Protein AF-A0A565C7L4-F1 (afdb_monomer_lite)

Structure (mmCIF, N/CA/C/O backbone):
data_AF-A0A565C7L4-F1
#
_entry.id   AF-A0A565C7L4-F1
#
loop_
_atom_site.group_PDB
_atom_site.id
_atom_site.type_symbol
_atom_site.label_atom_id
_atom_site.label_alt_id
_atom_site.label_comp_id
_atom_site.label_asym_id
_atom_site.label_entity_id
_atom_site.label_seq_id
_atom_site.pdbx_PDB_ins_code
_atom_site.Cartn_x
_atom_site.Cartn_y
_atom_site.Cartn_z
_atom_site.occupancy
_atom_site.B_iso_or_equiv
_atom_site.auth_seq_id
_atom_site.auth_comp_id
_atom_site.auth_asym_id
_atom_site.auth_atom_id
_atom_site.pdbx_PDB_model_num
ATOM 1 N N . MET A 1 1 ? -1.197 -18.868 8.263 1.00 51.47 1 MET A N 1
ATOM 2 C CA . MET A 1 1 ? -2.019 -18.203 9.296 1.00 51.47 1 MET A CA 1
ATOM 3 C C . MET A 1 1 ? -2.100 -16.727 8.939 1.00 51.47 1 MET A C 1
ATOM 5 O O . MET A 1 1 ? -1.066 -16.162 8.607 1.00 51.47 1 MET A O 1
ATOM 9 N N . ALA A 1 2 ? -3.301 -16.146 8.883 1.00 60.41 2 ALA A N 1
ATOM 10 C CA . ALA A 1 2 ? -3.482 -14.719 8.600 1.00 60.41 2 ALA A CA 1
ATOM 11 C C . ALA A 1 2 ? -3.186 -13.898 9.864 1.00 60.41 2 ALA A C 1
ATOM 13 O O . ALA A 1 2 ? -3.447 -14.366 10.971 1.00 60.41 2 ALA A O 1
ATOM 14 N N . MET A 1 3 ? -2.615 -12.707 9.704 1.00 69.94 3 MET A N 1
ATOM 15 C CA . MET A 1 3 ? -2.266 -11.839 10.826 1.00 69.94 3 MET A CA 1
ATOM 16 C C . MET A 1 3 ? -3.530 -11.154 11.368 1.00 69.94 3 MET A C 1
ATOM 18 O O . MET A 1 3 ? -4.407 -10.757 10.594 1.00 69.94 3 MET A O 1
ATOM 22 N N . GLU A 1 4 ? -3.623 -10.966 12.686 1.00 77.06 4 GLU A N 1
ATOM 23 C CA . GLU A 1 4 ? -4.669 -10.139 13.299 1.00 77.06 4 GLU A CA 1
ATOM 24 C C . GLU A 1 4 ? -4.379 -8.652 13.040 1.00 77.06 4 GLU A C 1
ATOM 26 O O . GLU A 1 4 ? -3.743 -7.952 13.822 1.00 77.06 4 GLU A O 1
ATOM 31 N N . ILE A 1 5 ? -4.825 -8.158 11.883 1.00 87.31 5 ILE A N 1
ATOM 32 C CA . ILE A 1 5 ? -4.647 -6.752 11.499 1.00 87.31 5 ILE A CA 1
ATOM 33 C C . ILE A 1 5 ? -5.762 -5.845 12.043 1.00 87.31 5 ILE A C 1
ATOM 35 O O . ILE A 1 5 ? -5.612 -4.628 12.109 1.00 87.31 5 ILE A O 1
ATOM 39 N N . THR A 1 6 ? -6.882 -6.435 12.468 1.00 86.81 6 THR A N 1
ATOM 40 C CA . THR A 1 6 ? -8.102 -5.723 12.869 1.00 86.81 6 THR A CA 1
ATOM 41 C C . THR A 1 6 ? -7.866 -4.763 14.034 1.00 86.81 6 THR A C 1
ATOM 43 O O . THR A 1 6 ? -8.350 -3.635 13.964 1.00 86.81 6 THR A O 1
ATOM 46 N N . GLN A 1 7 ? -7.048 -5.127 15.030 1.00 89.00 7 GLN A N 1
ATOM 47 C CA . GLN A 1 7 ? -6.699 -4.217 16.130 1.00 89.00 7 GLN A CA 1
ATOM 48 C C . GLN A 1 7 ? -6.007 -2.936 15.639 1.00 89.00 7 GLN A C 1
ATOM 50 O O . GLN A 1 7 ? -6.307 -1.847 16.118 1.00 89.00 7 GLN A O 1
ATOM 55 N N . PHE A 1 8 ? -5.117 -3.049 14.648 1.00 90.44 8 PHE A N 1
ATOM 56 C CA . PHE A 1 8 ? -4.380 -1.911 14.105 1.00 90.44 8 PHE A CA 1
ATOM 57 C C . PHE A 1 8 ? -5.287 -1.050 13.232 1.00 90.44 8 PHE A C 1
ATOM 59 O O . PHE A 1 8 ? -5.198 0.170 13.278 1.00 90.44 8 PHE A O 1
ATOM 66 N N . LEU A 1 9 ? -6.204 -1.670 12.486 1.00 90.00 9 LEU A N 1
ATOM 67 C CA . LEU A 1 9 ? -7.200 -0.949 11.693 1.00 90.00 9 LEU A CA 1
ATOM 68 C C . LEU A 1 9 ? -8.181 -0.165 12.573 1.00 90.00 9 LEU A C 1
ATOM 70 O O . LEU A 1 9 ? -8.590 0.925 12.189 1.00 90.00 9 LEU A O 1
ATOM 74 N N . VAL A 1 10 ? -8.570 -0.705 13.732 1.00 90.56 10 VAL A N 1
ATOM 75 C CA . VAL A 1 10 ? -9.424 0.003 14.701 1.00 90.56 10 VAL A CA 1
ATOM 76 C C . VAL A 1 10 ? -8.630 1.109 15.399 1.00 90.56 10 VAL A C 1
ATOM 78 O O . VAL A 1 10 ? -9.090 2.243 15.467 1.00 90.56 10 VAL A O 1
ATOM 81 N N . ALA A 1 11 ? -7.404 0.826 15.845 1.00 90.25 11 ALA A N 1
ATOM 82 C CA . ALA A 1 11 ? -6.543 1.820 16.488 1.00 90.25 11 ALA A CA 1
ATOM 83 C C . ALA A 1 11 ? -6.159 2.980 15.549 1.00 90.25 11 ALA A C 1
ATOM 85 O O . ALA A 1 11 ? -6.067 4.123 15.992 1.00 90.25 11 ALA A O 1
ATOM 86 N N . ALA A 1 12 ? -6.008 2.723 14.246 1.00 91.75 12 ALA A N 1
ATOM 87 C CA . ALA A 1 12 ? -5.793 3.758 13.232 1.00 91.75 12 ALA A CA 1
ATOM 88 C C . ALA A 1 12 ? -6.994 4.712 13.071 1.00 91.75 12 ALA A C 1
ATOM 90 O O . ALA A 1 12 ? -6.860 5.779 12.482 1.00 91.75 12 ALA A O 1
ATOM 91 N N . GLN A 1 13 ? -8.163 4.353 13.603 1.00 90.56 13 GLN A N 1
ATOM 92 C CA . GLN A 1 13 ? -9.378 5.174 13.567 1.00 90.56 13 GLN A CA 1
ATOM 93 C C . GLN A 1 13 ? -9.656 5.870 14.901 1.00 90.56 13 GLN A C 1
ATOM 95 O O . GLN A 1 13 ? -10.670 6.542 15.044 1.00 90.56 13 GLN A O 1
ATOM 100 N N . SER A 1 14 ? -8.755 5.724 15.872 1.00 90.12 14 SER A N 1
ATOM 101 C CA . SER A 1 14 ? -8.842 6.406 17.157 1.00 90.12 14 SER A CA 1
ATOM 102 C C . SER A 1 14 ? -8.755 7.928 16.993 1.00 90.12 14 SER A C 1
ATOM 104 O O . SER A 1 14 ? -7.928 8.441 16.231 1.00 90.12 14 SER A O 1
ATOM 106 N N . ASP A 1 15 ? -9.549 8.650 17.784 1.00 91.25 15 ASP A N 1
ATOM 107 C CA . ASP A 1 15 ? -9.470 10.111 17.896 1.00 91.25 15 ASP A CA 1
ATOM 108 C C . ASP A 1 15 ? -8.142 10.565 18.526 1.00 91.25 15 ASP A C 1
ATOM 110 O O . ASP A 1 15 ? -7.621 11.638 18.207 1.00 91.25 15 ASP A O 1
ATOM 114 N N . ASP A 1 16 ? -7.548 9.727 19.386 1.00 95.06 16 ASP A N 1
ATOM 115 C CA . ASP A 1 16 ? -6.215 9.967 19.940 1.00 95.06 16 ASP A CA 1
ATOM 116 C C . ASP A 1 16 ? -5.136 9.816 18.857 1.00 95.06 16 ASP A C 1
ATOM 118 O O . ASP A 1 16 ? -4.832 8.716 18.380 1.00 95.06 16 ASP A O 1
ATOM 122 N N . ALA A 1 17 ? -4.499 10.941 18.524 1.00 93.31 17 ALA A N 1
ATOM 123 C CA . ALA A 1 17 ? -3.428 11.019 17.541 1.00 93.31 17 ALA A CA 1
ATOM 124 C C . ALA A 1 17 ? -2.218 10.130 17.875 1.00 93.31 17 ALA A C 1
ATOM 126 O O . ALA A 1 17 ? -1.551 9.656 16.955 1.00 93.31 17 ALA A O 1
ATOM 127 N N . ARG A 1 18 ? -1.907 9.876 19.154 1.00 94.50 18 ARG A N 1
ATOM 128 C CA . ARG A 1 18 ? -0.771 9.012 19.533 1.00 94.50 18 ARG A CA 1
ATOM 129 C C . ARG A 1 18 ? -1.061 7.556 19.181 1.00 94.50 18 ARG A C 1
ATOM 131 O O . ARG A 1 18 ? -0.203 6.888 18.605 1.00 94.50 18 ARG A O 1
ATOM 138 N N . VAL A 1 19 ? -2.275 7.098 19.489 1.00 93.25 19 VAL A N 1
ATOM 139 C CA . VAL A 1 19 ? -2.749 5.743 19.174 1.00 93.25 19 VAL A CA 1
ATOM 140 C C . VAL A 1 19 ? -2.851 5.558 17.662 1.00 93.25 19 VAL A C 1
ATOM 142 O O . VAL A 1 19 ? -2.309 4.587 17.131 1.00 93.25 19 VAL A O 1
ATOM 145 N N . ARG A 1 20 ? -3.444 6.533 16.961 1.00 95.12 20 ARG A N 1
ATOM 146 C CA . ARG A 1 20 ? -3.550 6.517 15.500 1.00 95.12 20 ARG A CA 1
ATOM 147 C C . ARG A 1 20 ? -2.184 6.431 14.825 1.00 95.12 20 ARG A C 1
ATOM 149 O O . ARG A 1 20 ? -1.951 5.511 14.048 1.00 95.12 20 ARG A O 1
ATOM 156 N N . ASN A 1 21 ? -1.255 7.326 15.163 1.00 94.12 21 ASN A N 1
ATOM 157 C CA . ASN A 1 21 ? 0.066 7.365 14.528 1.00 94.12 21 ASN A CA 1
ATOM 158 C C . ASN A 1 21 ? 0.876 6.083 14.792 1.00 94.12 21 ASN A C 1
ATOM 160 O O . ASN A 1 21 ? 1.588 5.608 13.907 1.00 94.12 21 ASN A O 1
ATOM 164 N N . GLY A 1 22 ? 0.772 5.506 15.996 1.00 94.00 22 GLY A N 1
ATOM 165 C CA . GLY A 1 22 ? 1.429 4.235 16.317 1.00 94.00 22 GLY A CA 1
ATOM 166 C C . GLY A 1 22 ? 0.874 3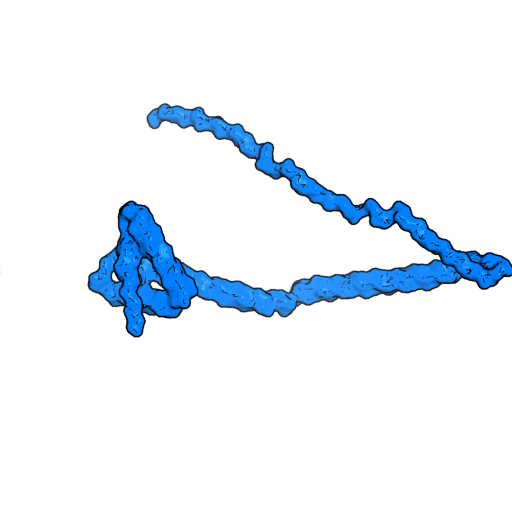.065 15.499 1.00 94.00 22 GLY A C 1
ATOM 167 O O . GLY A 1 22 ? 1.635 2.235 14.988 1.00 94.00 22 GLY A O 1
ATOM 168 N N . ALA A 1 23 ? -0.448 3.024 15.325 1.00 92.56 23 ALA A N 1
ATOM 169 C CA . ALA A 1 23 ? -1.117 2.013 14.517 1.00 92.56 23 ALA A CA 1
ATOM 170 C C . ALA A 1 23 ? -0.797 2.166 13.023 1.00 92.56 23 ALA A C 1
ATOM 172 O O . ALA A 1 23 ? -0.415 1.189 12.379 1.00 92.56 23 ALA A O 1
ATOM 173 N N . GLU A 1 24 ? -0.870 3.384 12.485 1.00 92.38 24 GLU A N 1
ATOM 174 C CA . GLU A 1 24 ? -0.500 3.690 11.098 1.00 92.38 24 GLU A CA 1
ATOM 175 C C . GLU A 1 24 ? 0.959 3.326 10.806 1.00 92.38 24 GLU A C 1
ATOM 177 O O . GLU A 1 24 ? 1.242 2.662 9.809 1.00 92.38 24 GLU A O 1
ATOM 182 N N . GLY A 1 25 ? 1.884 3.680 11.704 1.00 92.12 25 GLY A N 1
ATOM 183 C CA . GLY A 1 25 ? 3.294 3.313 11.569 1.00 92.12 25 GLY A CA 1
ATOM 184 C C . GLY A 1 25 ? 3.503 1.798 11.515 1.00 92.12 25 GLY A C 1
ATOM 185 O O . GLY A 1 25 ? 4.284 1.312 10.697 1.00 92.12 25 GLY A O 1
ATOM 186 N N . SER A 1 26 ? 2.761 1.045 12.329 1.00 91.06 26 SER A N 1
ATOM 187 C CA . SER A 1 26 ? 2.804 -0.423 12.320 1.00 91.06 26 SER A CA 1
ATOM 188 C C . SER A 1 26 ? 2.251 -0.993 11.009 1.00 91.06 26 SER A C 1
ATOM 190 O O . SER A 1 26 ? 2.876 -1.862 10.403 1.00 91.06 26 SER A O 1
ATOM 192 N N . LEU A 1 27 ? 1.119 -0.471 10.521 1.00 91.75 27 LEU A N 1
ATOM 193 C CA . LEU A 1 27 ? 0.519 -0.884 9.246 1.00 91.75 27 LEU A CA 1
ATOM 194 C C . LEU A 1 27 ? 1.468 -0.653 8.062 1.00 91.75 27 LEU A C 1
ATOM 196 O O . LEU A 1 27 ? 1.587 -1.528 7.204 1.00 91.75 27 LEU A O 1
ATOM 200 N N . ILE A 1 28 ? 2.173 0.481 8.042 1.00 91.75 28 ILE A N 1
ATOM 201 C CA . ILE A 1 28 ? 3.170 0.796 7.009 1.00 91.75 28 ILE A CA 1
ATOM 202 C C . ILE A 1 28 ? 4.335 -0.198 7.064 1.00 91.75 28 ILE A C 1
ATOM 204 O O . ILE 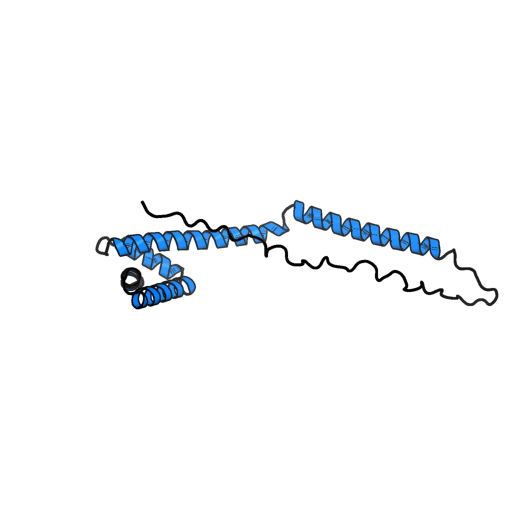A 1 28 ? 4.699 -0.771 6.038 1.00 91.75 28 ILE A O 1
ATOM 208 N N . GLN A 1 29 ? 4.879 -0.470 8.254 1.00 90.25 29 GLN A N 1
ATOM 209 C CA . GLN A 1 29 ? 5.962 -1.448 8.409 1.00 90.25 29 GLN A CA 1
ATOM 210 C C . GLN A 1 29 ? 5.542 -2.842 7.924 1.00 90.25 29 GLN A C 1
ATOM 212 O O . GLN A 1 29 ? 6.289 -3.499 7.197 1.00 90.25 29 GLN A O 1
ATOM 217 N N . PHE A 1 30 ? 4.330 -3.291 8.263 1.00 87.62 30 PHE A N 1
ATOM 218 C CA . PHE A 1 30 ? 3.822 -4.582 7.795 1.00 87.62 30 PHE A CA 1
ATOM 219 C C . PHE A 1 30 ? 3.643 -4.632 6.279 1.00 87.62 30 PHE A C 1
ATOM 221 O O . PHE A 1 30 ? 3.963 -5.650 5.657 1.00 87.62 30 PHE A O 1
ATOM 228 N N . GLN A 1 31 ? 3.163 -3.540 5.686 1.00 89.19 31 GLN A N 1
ATOM 229 C CA . GLN A 1 31 ? 3.031 -3.423 4.242 1.00 89.19 31 GLN A CA 1
ATOM 230 C C . GLN A 1 31 ? 4.394 -3.520 3.541 1.00 89.19 31 GLN A C 1
ATOM 232 O O . GLN A 1 31 ? 4.506 -4.231 2.542 1.00 89.19 31 GLN A O 1
ATOM 237 N N . ASP A 1 32 ? 5.419 -2.843 4.061 1.00 86.94 32 ASP A N 1
ATOM 238 C CA . ASP A 1 32 ? 6.739 -2.774 3.426 1.00 86.94 32 ASP A CA 1
ATOM 239 C C . ASP A 1 32 ? 7.550 -4.071 3.589 1.00 86.94 32 ASP A C 1
ATOM 241 O O . ASP A 1 32 ? 8.215 -4.505 2.647 1.00 86.94 32 ASP A O 1
ATOM 245 N N . HIS A 1 33 ? 7.474 -4.730 4.749 1.00 86.12 33 HIS A N 1
ATOM 246 C CA . HIS A 1 33 ? 8.233 -5.961 5.003 1.00 86.12 33 HIS A CA 1
ATOM 247 C C . HIS A 1 33 ? 7.542 -7.226 4.480 1.00 86.12 33 HIS A C 1
ATOM 249 O O . HIS A 1 33 ? 8.209 -8.149 4.004 1.00 86.12 33 HIS A O 1
ATOM 255 N N . HIS A 1 34 ? 6.209 -7.294 4.559 1.00 86.81 34 HIS A N 1
ATOM 256 C CA . HIS A 1 34 ? 5.456 -8.530 4.328 1.00 86.81 34 HIS A CA 1
ATOM 257 C C . HIS A 1 34 ? 4.184 -8.310 3.498 1.00 86.81 34 HIS A C 1
ATOM 259 O O . HIS A 1 34 ? 3.117 -8.842 3.822 1.00 86.81 34 HIS A O 1
ATOM 265 N N . LEU A 1 35 ? 4.310 -7.596 2.373 1.00 86.94 35 LEU A N 1
ATOM 266 C CA . LEU A 1 35 ? 3.192 -7.238 1.490 1.00 86.94 35 LEU A CA 1
ATOM 267 C C . LEU A 1 35 ? 2.225 -8.401 1.163 1.00 86.94 35 LEU A C 1
ATOM 269 O O . LEU A 1 35 ? 1.021 -8.204 1.309 1.00 86.94 35 LEU A O 1
ATOM 273 N N . PRO A 1 36 ? 2.667 -9.620 0.779 1.00 87.88 36 PRO A N 1
ATOM 274 C CA . PRO A 1 36 ? 1.730 -10.694 0.430 1.00 87.88 36 PRO A CA 1
ATOM 275 C C . PRO A 1 36 ? 0.853 -11.141 1.609 1.00 87.88 36 PRO A C 1
ATOM 277 O O . PRO A 1 36 ? -0.348 -11.356 1.454 1.00 87.88 36 PRO A O 1
ATOM 280 N N . HIS A 1 37 ? 1.441 -11.238 2.805 1.00 88.38 37 HIS A N 1
ATOM 281 C CA . HIS A 1 37 ? 0.720 -11.611 4.025 1.00 88.38 37 HIS A CA 1
ATOM 282 C C . HIS A 1 37 ? -0.186 -10.477 4.512 1.00 88.38 37 HIS A C 1
ATOM 284 O O . HIS A 1 37 ? -1.282 -10.736 5.012 1.00 88.38 37 HIS A O 1
ATOM 290 N N . PHE A 1 38 ? 0.241 -9.228 4.326 1.00 89.62 38 PHE A N 1
ATOM 291 C CA . PHE A 1 38 ? -0.565 -8.043 4.598 1.00 89.62 38 PHE A CA 1
ATOM 292 C C . PHE A 1 38 ? -1.835 -8.018 3.733 1.00 89.62 38 PHE A C 1
ATOM 294 O O . PHE A 1 38 ? -2.935 -7.911 4.270 1.00 89.62 38 PHE A O 1
ATOM 301 N N . LEU A 1 39 ? -1.714 -8.231 2.417 1.00 90.50 39 LEU A N 1
ATOM 302 C CA . LEU A 1 39 ? -2.860 -8.285 1.496 1.00 90.50 39 LEU A CA 1
ATOM 303 C C . LEU A 1 39 ? -3.840 -9.417 1.850 1.00 90.50 39 LEU A C 1
ATOM 305 O O . LEU A 1 39 ? -5.051 -9.202 1.827 1.00 90.50 39 LEU A O 1
ATOM 309 N N . LEU A 1 40 ? -3.328 -10.595 2.227 1.00 90.00 40 LEU A N 1
ATOM 310 C CA . LEU A 1 40 ? -4.155 -11.720 2.681 1.00 90.00 40 LEU A CA 1
ATOM 311 C C . LEU A 1 40 ? -4.878 -11.417 4.005 1.00 90.00 40 LEU A C 1
ATOM 313 O O . LEU A 1 40 ? -6.022 -11.812 4.209 1.00 90.00 40 LEU A O 1
ATOM 317 N N . SER A 1 41 ? -4.219 -10.703 4.915 1.00 89.94 41 SER A N 1
ATOM 318 C CA . SER A 1 41 ? -4.822 -10.320 6.197 1.00 89.94 41 SER A CA 1
ATOM 319 C C . SER A 1 41 ? -5.915 -9.263 6.001 1.00 89.94 41 SER A C 1
ATOM 321 O O . SER A 1 41 ? -6.958 -9.334 6.652 1.00 89.94 41 SER A O 1
ATOM 323 N N . LEU A 1 42 ? -5.727 -8.332 5.057 1.00 90.81 42 LEU A N 1
ATOM 324 C CA . LEU A 1 42 ? -6.751 -7.359 4.661 1.00 90.81 42 LEU A CA 1
ATOM 325 C C . LEU A 1 42 ? -7.957 -8.022 3.985 1.00 90.81 42 LEU A C 1
ATOM 327 O O . LEU A 1 42 ? -9.093 -7.671 4.300 1.00 90.81 42 LEU A O 1
ATOM 331 N N . SER A 1 43 ? -7.743 -8.999 3.098 1.00 88.69 43 SER A N 1
ATOM 332 C CA . SER A 1 43 ? -8.853 -9.726 2.467 1.00 88.69 43 SER A CA 1
ATOM 333 C C . SER A 1 43 ? -9.640 -10.556 3.481 1.00 88.69 43 SER A C 1
ATOM 335 O O . SER A 1 43 ? -10.869 -10.554 3.448 1.00 88.69 43 SER A O 1
ATOM 337 N N . PHE A 1 44 ? -8.960 -11.183 4.446 1.00 88.12 44 PHE A N 1
ATOM 338 C CA . PHE A 1 44 ? -9.626 -11.878 5.546 1.00 88.12 44 PHE A CA 1
ATOM 339 C C . PHE A 1 44 ? -10.383 -10.907 6.464 1.00 88.12 44 PHE A C 1
ATOM 341 O O . PHE A 1 44 ? -11.462 -11.227 6.952 1.00 88.12 44 PHE A O 1
ATOM 348 N N . ALA A 1 45 ? -9.858 -9.702 6.705 1.00 86.31 45 ALA A N 1
ATOM 349 C CA . ALA A 1 45 ? -10.582 -8.677 7.453 1.00 86.31 45 ALA A CA 1
ATOM 350 C C . ALA A 1 45 ? -11.860 -8.212 6.734 1.00 86.31 45 ALA A C 1
ATOM 352 O O . ALA A 1 45 ? -12.859 -7.979 7.402 1.00 86.31 45 ALA A O 1
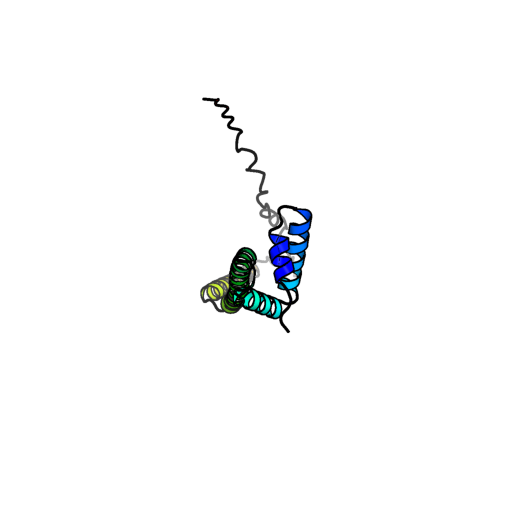ATOM 353 N N . LEU A 1 46 ? -11.848 -8.135 5.402 1.00 86.69 46 LEU A N 1
ATOM 354 C CA . LEU A 1 46 ? -13.011 -7.767 4.586 1.00 86.69 46 LEU A CA 1
ATOM 355 C C . LEU A 1 46 ? -14.076 -8.862 4.496 1.00 86.69 46 LEU A C 1
ATOM 357 O O . LEU A 1 46 ? -15.260 -8.546 4.506 1.00 86.69 46 LEU A O 1
ATOM 361 N N . ALA A 1 47 ? -13.657 -10.122 4.381 1.00 86.12 47 ALA A N 1
ATOM 362 C CA . ALA A 1 47 ? -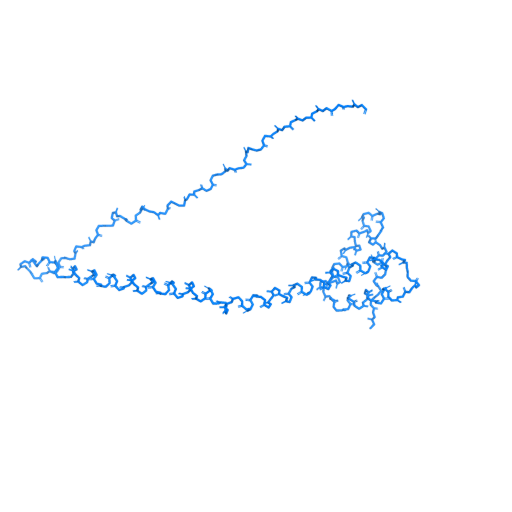14.560 -11.254 4.183 1.00 86.12 47 ALA A CA 1
ATOM 363 C C . ALA A 1 47 ? -15.324 -11.669 5.453 1.00 86.12 47 ALA A C 1
ATOM 365 O O . ALA A 1 47 ? -16.295 -12.410 5.357 1.00 86.12 47 ALA A O 1
ATOM 366 N N . ASN A 1 48 ? -14.880 -11.223 6.632 1.00 85.31 48 ASN A N 1
ATOM 367 C CA . ASN A 1 48 ? -15.535 -11.537 7.900 1.00 85.31 48 ASN A CA 1
ATOM 368 C C . ASN A 1 48 ? -16.524 -10.435 8.286 1.00 85.31 48 ASN A C 1
ATOM 370 O O . ASN A 1 48 ? -16.113 -9.354 8.714 1.00 85.31 48 ASN A O 1
ATOM 374 N N . ASP A 1 49 ? -17.817 -10.734 8.189 1.00 79.88 49 ASP A N 1
ATOM 375 C CA . ASP A 1 49 ? -18.890 -9.792 8.524 1.00 79.88 49 ASP A CA 1
ATOM 376 C C . ASP A 1 49 ? -18.998 -9.476 10.022 1.00 79.88 49 ASP A C 1
ATOM 378 O O . ASP A 1 49 ? -19.477 -8.400 10.376 1.00 79.88 49 ASP A O 1
ATOM 382 N N . ASP A 1 50 ? -18.461 -10.346 10.883 1.00 83.44 50 ASP A N 1
ATOM 383 C CA . ASP A 1 50 ? -18.414 -10.156 12.341 1.00 83.44 50 ASP A CA 1
ATOM 384 C C . ASP A 1 50 ? -17.473 -9.018 12.778 1.00 83.44 50 ASP A C 1
ATOM 386 O O . ASP A 1 50 ? -17.444 -8.627 13.946 1.00 83.44 50 ASP A O 1
ATOM 390 N N . LYS A 1 51 ? -16.666 -8.479 11.854 1.00 83.12 51 LYS A N 1
ATOM 391 C CA . LYS A 1 51 ? -15.726 -7.390 12.137 1.00 83.12 51 LYS A CA 1
ATOM 392 C C . LYS A 1 51 ? -16.389 -6.013 12.001 1.00 83.12 51 LYS A C 1
ATOM 394 O O . LYS A 1 51 ? -17.254 -5.835 11.133 1.00 83.12 51 LYS A O 1
ATOM 399 N N . PRO A 1 52 ? -15.923 -5.007 12.774 1.00 85.69 52 PRO A N 1
ATOM 400 C CA . PRO A 1 52 ? -16.444 -3.643 12.706 1.00 85.69 52 PRO A CA 1
ATOM 401 C C . PRO A 1 52 ? -16.471 -3.113 11.272 1.00 85.69 52 PRO A C 1
ATOM 403 O O . PRO A 1 52 ? -15.515 -3.307 10.509 1.00 85.69 52 PRO A O 1
ATOM 406 N N . VAL A 1 53 ? -17.563 -2.444 10.903 1.00 86.69 53 VAL A N 1
ATOM 407 C CA . VAL A 1 53 ? -17.791 -1.938 9.539 1.00 86.69 53 VAL A CA 1
ATOM 408 C C . VAL A 1 53 ? -16.685 -0.965 9.135 1.00 86.69 53 VAL A C 1
ATOM 410 O O . VAL A 1 53 ? -16.174 -1.014 8.018 1.00 86.69 53 VAL A O 1
ATOM 413 N N . GLU A 1 54 ? -16.253 -0.137 10.072 1.00 85.69 54 GLU A N 1
ATOM 414 C CA . GLU A 1 54 ? -15.236 0.892 9.906 1.00 85.69 54 GLU A CA 1
ATOM 415 C C . GLU A 1 54 ? -13.859 0.255 9.648 1.00 85.69 54 GLU A C 1
ATOM 417 O O . GLU A 1 54 ? -13.099 0.676 8.774 1.00 85.69 54 GLU A O 1
ATOM 422 N N . SER A 1 55 ? -13.551 -0.849 10.339 1.00 87.12 55 SER A N 1
ATOM 423 C CA . SER A 1 55 ? -12.342 -1.647 10.089 1.00 87.12 55 SER A CA 1
ATOM 424 C C . SER A 1 55 ? -12.356 -2.273 8.692 1.00 87.12 55 SER A C 1
ATOM 426 O O . SER A 1 55 ? -11.338 -2.252 7.996 1.00 87.12 55 SER A O 1
ATOM 428 N N . ARG A 1 56 ? -13.514 -2.777 8.242 1.00 88.69 56 ARG A N 1
ATOM 429 C CA . ARG A 1 56 ? -13.681 -3.345 6.894 1.00 88.69 56 ARG A CA 1
ATOM 430 C C . ARG A 1 56 ? -13.511 -2.294 5.806 1.00 88.69 56 ARG A C 1
ATOM 432 O O . ARG A 1 56 ? -12.789 -2.529 4.840 1.00 88.69 56 ARG A O 1
ATOM 439 N N . GLN A 1 57 ? -14.113 -1.121 5.970 1.00 89.56 57 GLN A N 1
ATOM 440 C CA . GLN A 1 57 ? -13.963 -0.022 5.016 1.00 89.56 57 GLN A CA 1
ATOM 441 C C . GLN A 1 57 ? -12.498 0.399 4.871 1.00 89.56 57 GLN A C 1
ATOM 443 O O . GLN A 1 57 ? -11.988 0.497 3.749 1.00 89.56 57 GLN A O 1
ATOM 448 N N . LEU A 1 58 ? -11.797 0.571 5.995 1.00 90.31 58 LEU A N 1
ATOM 449 C CA . LEU A 1 58 ? -10.384 0.937 5.990 1.00 90.31 58 LEU A CA 1
ATOM 450 C C . LEU A 1 58 ? -9.516 -0.179 5.387 1.00 90.31 58 LEU A C 1
ATOM 452 O O . LEU A 1 58 ? -8.635 0.105 4.573 1.00 90.31 58 LEU A O 1
ATOM 456 N N . ALA A 1 59 ? -9.813 -1.448 5.686 1.00 90.81 59 ALA A N 1
ATOM 457 C CA . ALA A 1 59 ? -9.141 -2.585 5.061 1.00 90.81 59 ALA A CA 1
ATOM 458 C C . ALA A 1 59 ? -9.319 -2.606 3.535 1.00 90.81 59 ALA A C 1
ATOM 460 O O . ALA A 1 59 ? -8.353 -2.827 2.805 1.00 90.81 59 ALA A O 1
ATOM 461 N N . GLY A 1 60 ? -10.530 -2.327 3.045 1.00 90.94 60 GLY A N 1
ATOM 462 C CA . GLY A 1 60 ? -10.843 -2.231 1.616 1.00 90.94 60 GLY A CA 1
ATOM 463 C C . GLY A 1 60 ? -10.075 -1.117 0.919 1.00 90.94 60 GLY A C 1
ATOM 464 O O . GLY A 1 60 ? -9.489 -1.330 -0.148 1.00 90.94 60 GLY A O 1
ATOM 465 N N . LEU A 1 61 ? -10.020 0.056 1.545 1.00 92.94 61 LEU A N 1
ATOM 466 C CA . LEU A 1 61 ? -9.279 1.202 1.030 1.00 92.94 61 LEU A CA 1
ATOM 467 C C . LEU A 1 61 ? -7.774 0.912 0.964 1.00 92.94 61 LEU A C 1
ATOM 469 O O . LEU A 1 61 ? -7.148 1.135 -0.077 1.00 92.94 61 LEU A O 1
ATOM 473 N N . LEU A 1 62 ? -7.199 0.361 2.037 1.00 91.31 62 LEU A N 1
ATOM 474 C CA . LEU A 1 62 ? -5.785 -0.017 2.073 1.00 91.31 62 LEU A CA 1
ATOM 475 C C . LEU A 1 62 ? -5.457 -1.116 1.060 1.00 91.31 62 LEU A C 1
ATOM 477 O O . LEU A 1 62 ? -4.423 -1.032 0.392 1.00 91.31 62 LEU A O 1
ATOM 481 N N . LEU A 1 63 ? -6.334 -2.110 0.899 1.00 91.75 63 LEU A N 1
ATOM 482 C CA . LEU A 1 63 ? -6.151 -3.196 -0.064 1.00 91.75 63 LEU A CA 1
ATOM 483 C C . LEU A 1 63 ? -6.114 -2.650 -1.493 1.00 91.75 63 LEU A C 1
ATOM 485 O O . LEU A 1 63 ? -5.169 -2.919 -2.237 1.00 91.75 63 LEU A O 1
ATOM 489 N N . LYS A 1 64 ? -7.096 -1.817 -1.856 1.00 93.19 64 LYS A N 1
ATOM 490 C CA . LYS A 1 64 ? -7.160 -1.163 -3.168 1.00 93.19 64 LYS A CA 1
ATOM 491 C C . LYS A 1 64 ? -5.903 -0.337 -3.445 1.00 93.19 64 LYS A C 1
ATOM 493 O O . LYS A 1 64 ? -5.296 -0.484 -4.506 1.00 93.19 64 LYS A O 1
ATOM 498 N N . ASN A 1 65 ? -5.497 0.503 -2.494 1.00 92.12 65 ASN A N 1
ATOM 499 C CA . ASN A 1 65 ? -4.324 1.364 -2.647 1.00 92.12 65 ASN A CA 1
ATOM 500 C C . ASN A 1 65 ? -3.030 0.550 -2.780 1.00 92.12 65 ASN A C 1
ATOM 502 O O . ASN A 1 65 ? -2.169 0.876 -3.600 1.00 92.12 65 ASN A O 1
ATOM 506 N N . SER A 1 66 ? -2.906 -0.535 -2.014 1.00 88.56 66 SER A N 1
ATOM 507 C CA . SER A 1 66 ? -1.736 -1.416 -2.052 1.00 88.56 66 SER A CA 1
ATOM 508 C C . SER A 1 66 ? -1.610 -2.140 -3.391 1.00 88.56 66 SER A C 1
ATOM 510 O O . SER A 1 66 ? -0.520 -2.180 -3.965 1.00 88.56 66 SER A O 1
ATOM 512 N N . LEU A 1 67 ? -2.721 -2.654 -3.928 1.00 90.00 67 LEU A N 1
ATOM 513 C CA . LEU A 1 67 ? -2.748 -3.290 -5.248 1.00 90.00 67 LEU A CA 1
ATOM 514 C C . LEU A 1 67 ? -2.444 -2.290 -6.366 1.00 90.00 67 LEU A C 1
ATOM 516 O O . LEU A 1 67 ? -1.639 -2.592 -7.246 1.00 90.00 67 LEU A O 1
ATOM 520 N N . ALA A 1 68 ? -3.022 -1.086 -6.303 1.00 87.25 68 ALA A N 1
ATOM 521 C CA . ALA A 1 68 ? -2.737 -0.029 -7.268 1.00 87.25 68 ALA A CA 1
ATOM 522 C C . ALA A 1 68 ? -1.238 0.305 -7.299 1.00 87.25 68 ALA A C 1
ATOM 524 O O . ALA A 1 68 ? -0.641 0.293 -8.372 1.00 87.25 68 ALA A O 1
ATOM 525 N N . LYS A 1 69 ? -0.604 0.504 -6.133 1.00 85.88 69 LYS A N 1
ATOM 526 C CA . LYS A 1 69 ? 0.844 0.761 -6.018 1.00 85.88 69 LYS A CA 1
ATOM 527 C C . LYS A 1 69 ? 1.678 -0.381 -6.608 1.00 85.88 69 LYS A C 1
ATOM 529 O O . LYS A 1 69 ? 2.620 -0.114 -7.352 1.00 85.88 69 LYS A O 1
ATOM 534 N N . ALA A 1 70 ? 1.338 -1.634 -6.301 1.00 83.06 70 ALA A N 1
ATOM 535 C CA . ALA A 1 70 ? 2.056 -2.799 -6.817 1.00 83.06 70 ALA A CA 1
ATOM 536 C C . ALA A 1 70 ? 1.982 -2.879 -8.353 1.00 83.06 70 ALA A C 1
ATOM 538 O O . ALA A 1 70 ? 3.014 -2.988 -9.017 1.00 83.06 70 ALA A O 1
ATOM 539 N N . ILE A 1 71 ? 0.787 -2.732 -8.929 1.00 83.81 71 ILE A N 1
ATOM 540 C CA . ILE A 1 71 ? 0.587 -2.729 -10.386 1.00 83.81 71 ILE A CA 1
ATOM 541 C C . ILE A 1 71 ? 1.375 -1.583 -11.035 1.00 83.81 71 ILE A C 1
ATOM 543 O O . ILE A 1 71 ? 2.086 -1.797 -12.017 1.00 83.81 71 ILE A O 1
ATOM 547 N N . ASP A 1 72 ? 1.332 -0.389 -10.443 1.00 86.62 72 ASP A N 1
ATOM 548 C CA . ASP A 1 72 ? 2.075 0.778 -10.918 1.00 86.62 72 ASP A CA 1
ATOM 549 C C . ASP A 1 72 ? 3.586 0.525 -10.986 1.00 86.62 72 ASP A C 1
ATOM 551 O O . ASP A 1 72 ? 4.248 0.941 -11.940 1.00 86.62 72 ASP A O 1
ATOM 555 N N . THR A 1 73 ? 4.150 -0.157 -9.984 1.00 85.88 73 THR A N 1
ATOM 556 C CA . THR A 1 73 ? 5.584 -0.486 -9.976 1.00 85.88 73 THR A CA 1
ATOM 557 C C . THR A 1 73 ? 5.960 -1.440 -11.104 1.00 85.88 73 THR A C 1
ATOM 559 O O . THR A 1 73 ? 6.956 -1.188 -11.783 1.00 85.88 73 THR A O 1
ATOM 562 N N . VAL A 1 74 ? 5.134 -2.459 -11.361 1.00 89.12 74 VAL A N 1
ATOM 563 C CA . VAL A 1 74 ? 5.339 -3.426 -12.451 1.00 89.12 74 VAL A CA 1
ATOM 564 C C . VA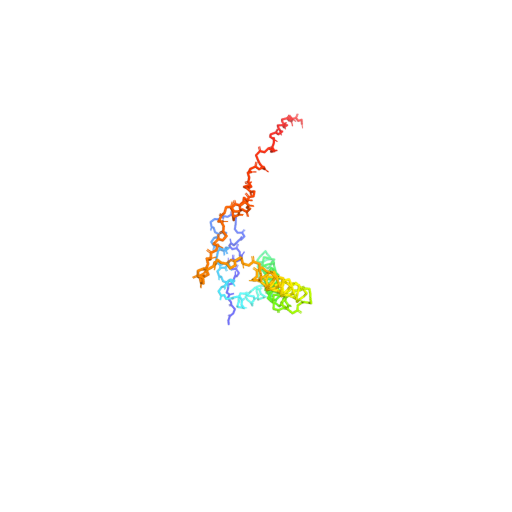L A 1 74 ? 5.246 -2.739 -13.813 1.00 89.12 74 VAL A C 1
ATOM 566 O O . VAL A 1 74 ? 6.103 -2.931 -14.674 1.00 89.12 74 VAL A O 1
ATOM 569 N N . ILE A 1 75 ? 4.246 -1.877 -14.006 1.00 88.31 75 ILE A N 1
ATOM 570 C CA . ILE A 1 75 ? 4.090 -1.126 -15.257 1.00 88.31 75 ILE A CA 1
ATOM 571 C C . ILE A 1 75 ? 5.288 -0.196 -15.468 1.00 88.31 75 ILE A C 1
ATOM 573 O O . ILE A 1 75 ? 5.859 -0.155 -16.559 1.00 88.31 75 ILE A O 1
ATOM 577 N N . LYS A 1 76 ? 5.714 0.534 -14.431 1.00 88.38 76 LYS A N 1
ATOM 578 C CA . LYS A 1 76 ? 6.875 1.433 -14.512 1.00 88.38 76 LYS A CA 1
ATOM 579 C C . LYS A 1 76 ? 8.164 0.681 -14.830 1.00 88.38 76 LYS A C 1
ATOM 581 O O . LYS A 1 76 ? 8.941 1.176 -15.649 1.00 88.38 76 LYS A O 1
ATOM 586 N N . SER A 1 77 ? 8.401 -0.486 -14.227 1.00 89.62 77 SER A N 1
ATOM 587 C CA . SER A 1 77 ? 9.573 -1.305 -14.559 1.00 89.62 77 SER A CA 1
ATOM 588 C C . SER A 1 77 ? 9.505 -1.803 -15.998 1.00 89.62 77 SER A C 1
ATOM 590 O O . SER A 1 77 ? 10.458 -1.615 -16.746 1.00 89.62 77 SER A O 1
ATOM 592 N N . GLN A 1 78 ? 8.350 -2.304 -16.436 1.00 89.81 78 GLN A N 1
ATOM 593 C CA . GLN A 1 78 ? 8.179 -2.785 -17.803 1.00 89.81 78 GLN A CA 1
ATOM 594 C C . GLN A 1 78 ? 8.370 -1.666 -18.839 1.00 89.81 78 GLN A C 1
ATOM 596 O O . GLN A 1 78 ? 9.060 -1.852 -19.839 1.00 89.81 78 GLN A O 1
ATOM 601 N N . ILE A 1 79 ? 7.841 -0.464 -18.586 1.00 88.12 79 ILE A N 1
ATOM 602 C CA . ILE A 1 79 ? 8.082 0.707 -19.442 1.00 88.12 79 ILE A CA 1
ATOM 603 C C . ILE A 1 79 ? 9.569 1.068 -19.465 1.00 88.12 79 ILE A C 1
ATOM 605 O O . ILE A 1 79 ? 10.097 1.403 -20.526 1.00 88.12 79 ILE A O 1
ATOM 609 N N . LYS A 1 80 ? 10.255 1.012 -18.318 1.00 88.25 80 LYS A N 1
ATOM 610 C CA . LYS A 1 80 ? 11.691 1.300 -18.228 1.00 88.25 80 LYS A CA 1
ATOM 611 C C . LYS A 1 80 ? 12.520 0.305 -19.041 1.00 88.25 80 LYS A C 1
ATOM 613 O O . LYS A 1 80 ? 13.470 0.742 -19.687 1.00 88.25 80 LYS A O 1
ATOM 618 N N . ASP A 1 81 ? 12.135 -0.966 -19.059 1.00 89.56 81 ASP A N 1
ATOM 619 C CA . ASP A 1 81 ? 12.806 -2.018 -19.831 1.00 89.56 81 ASP A CA 1
ATOM 620 C C . ASP A 1 81 ? 12.526 -1.903 -21.334 1.00 89.56 81 ASP A C 1
ATOM 622 O O . ASP A 1 81 ? 13.403 -2.156 -22.157 1.00 89.56 81 ASP A O 1
ATOM 626 N N . LEU A 1 82 ? 11.333 -1.440 -21.714 1.00 89.25 82 LEU A N 1
ATOM 627 C CA . LEU A 1 82 ? 10.976 -1.175 -23.111 1.00 89.25 82 LEU A CA 1
ATOM 628 C C . LEU A 1 82 ? 11.571 0.147 -23.631 1.00 89.25 82 LEU A C 1
ATOM 630 O O . LEU A 1 82 ? 11.763 0.317 -24.840 1.00 89.25 82 LEU A O 1
ATOM 634 N N . LEU A 1 83 ? 11.899 1.086 -22.735 1.00 83.38 83 LEU A N 1
ATOM 635 C CA . LEU A 1 83 ? 12.374 2.429 -23.075 1.00 83.38 83 LEU A CA 1
ATOM 636 C C . LEU A 1 83 ? 13.599 2.455 -24.017 1.00 83.38 83 LEU A C 1
ATOM 638 O O . LEU A 1 83 ? 13.616 3.282 -24.932 1.00 83.38 83 LEU A O 1
ATOM 642 N N . PRO A 1 84 ? 14.635 1.611 -23.837 1.00 83.25 84 PRO A N 1
ATOM 643 C CA . PRO A 1 84 ? 15.811 1.561 -24.707 1.00 83.25 84 PRO A CA 1
ATOM 644 C C . PRO A 1 84 ? 15.507 1.074 -26.126 1.00 83.25 84 PRO A C 1
ATOM 646 O O . PRO A 1 84 ? 16.200 1.467 -27.066 1.00 83.25 84 PRO A O 1
ATOM 649 N N . HIS A 1 85 ? 14.468 0.254 -26.296 1.00 81.81 85 HIS A N 1
ATOM 650 C CA . HIS A 1 85 ? 14.109 -0.342 -27.583 1.00 81.81 85 HIS A CA 1
ATOM 651 C C . HIS A 1 85 ? 13.264 0.592 -28.461 1.00 81.81 85 HIS A C 1
ATOM 653 O O . HIS A 1 85 ? 13.101 0.332 -29.654 1.00 81.81 85 HIS A O 1
ATOM 659 N N . LEU A 1 86 ? 12.790 1.718 -27.915 1.00 81.94 86 LEU A N 1
ATOM 660 C CA . LEU A 1 86 ? 11.977 2.684 -28.647 1.00 81.94 86 LEU A CA 1
ATOM 661 C C . LEU A 1 86 ? 12.737 3.299 -29.845 1.00 81.94 86 LEU A C 1
ATOM 663 O O . LEU A 1 86 ? 13.859 3.802 -29.693 1.00 81.94 86 LEU A O 1
ATOM 667 N N . PRO A 1 87 ? 12.110 3.371 -31.035 1.00 80.88 87 PRO A N 1
ATOM 668 C CA . PRO A 1 87 ? 12.769 3.796 -32.273 1.00 80.88 87 PRO A CA 1
ATOM 669 C C . PRO A 1 87 ? 13.293 5.237 -32.218 1.00 80.88 87 PRO A C 1
ATOM 671 O O . PRO A 1 87 ? 14.327 5.553 -32.807 1.00 80.88 87 PRO A O 1
ATOM 674 N N . TRP A 1 88 ? 12.643 6.122 -31.460 1.00 81.00 88 TRP A N 1
ATOM 675 C CA . TRP A 1 88 ? 13.093 7.507 -31.310 1.00 81.00 88 TRP A CA 1
ATOM 676 C C . TRP A 1 88 ? 14.394 7.626 -30.493 1.00 81.00 88 TRP A C 1
ATOM 678 O O . TRP A 1 88 ? 15.243 8.458 -30.824 1.00 81.00 88 TRP A O 1
ATOM 688 N N . LYS A 1 89 ? 14.613 6.769 -29.481 1.00 77.00 89 LYS A N 1
ATOM 689 C CA . LYS A 1 89 ? 15.883 6.694 -28.730 1.00 77.00 89 LYS A CA 1
ATOM 690 C C . LYS A 1 89 ? 17.019 6.247 -29.646 1.00 77.00 89 LYS A C 1
ATOM 692 O O . LYS A 1 89 ? 18.091 6.859 -29.635 1.00 77.00 89 LYS A O 1
ATOM 697 N N . GLN A 1 90 ? 16.759 5.251 -30.494 1.00 73.25 90 GLN A N 1
ATOM 698 C CA . GLN A 1 90 ? 17.705 4.817 -31.523 1.00 73.25 90 GLN A CA 1
ATOM 699 C C . GLN A 1 90 ? 17.980 5.937 -32.536 1.00 73.25 90 GLN A C 1
ATOM 701 O O . GLN A 1 90 ? 19.134 6.193 -32.876 1.00 73.25 90 GLN A O 1
ATOM 706 N N . GLY A 1 91 ? 16.951 6.680 -32.950 1.00 77.19 91 GLY A N 1
ATOM 707 C CA . GLY A 1 91 ? 17.090 7.854 -33.814 1.00 77.19 91 GLY A CA 1
ATOM 708 C C . GLY A 1 91 ? 18.024 8.923 -33.235 1.00 77.19 91 GLY A C 1
ATOM 709 O O . GLY A 1 91 ? 18.879 9.444 -33.952 1.00 77.19 91 GLY A O 1
ATOM 710 N N . ILE A 1 92 ? 17.929 9.214 -31.933 1.00 81.06 92 ILE A N 1
ATOM 711 C CA . ILE A 1 92 ? 18.835 10.152 -31.245 1.00 81.06 92 ILE A CA 1
ATOM 712 C C . ILE A 1 92 ? 20.276 9.629 -31.245 1.00 81.06 92 ILE A C 1
ATOM 714 O O . ILE A 1 92 ? 21.204 10.393 -31.525 1.00 81.06 92 ILE A O 1
ATOM 718 N N . LEU A 1 93 ? 20.481 8.343 -30.950 1.00 73.94 93 LEU A N 1
ATOM 719 C CA . LEU A 1 93 ? 21.816 7.742 -30.931 1.00 73.94 93 LEU A CA 1
ATOM 720 C C . LEU A 1 93 ? 22.453 7.750 -32.330 1.00 73.94 93 LEU A C 1
ATOM 722 O O . LEU A 1 93 ? 23.608 8.156 -32.471 1.00 73.94 93 LEU A O 1
ATOM 726 N N . ARG A 1 94 ? 21.678 7.412 -33.371 1.00 69.06 94 ARG A N 1
ATOM 727 C CA . ARG A 1 94 ? 22.113 7.476 -34.777 1.00 69.06 94 ARG A CA 1
ATOM 728 C C . ARG A 1 94 ? 22.487 8.899 -35.193 1.00 69.06 94 ARG A C 1
ATOM 730 O O . ARG A 1 94 ? 23.529 9.085 -35.818 1.00 69.06 94 ARG A O 1
ATOM 737 N N . ARG A 1 95 ? 21.711 9.915 -34.792 1.00 78.50 95 ARG A N 1
ATOM 738 C CA . ARG A 1 95 ? 22.051 11.332 -35.041 1.00 78.50 95 ARG A CA 1
ATOM 739 C C . ARG A 1 95 ? 23.351 11.743 -34.347 1.00 78.50 95 ARG A C 1
ATOM 741 O O . ARG A 1 95 ? 24.187 12.382 -34.976 1.00 78.50 95 ARG A O 1
ATOM 748 N N . LYS A 1 96 ? 23.557 11.348 -33.085 1.00 79.44 96 LYS A N 1
ATOM 749 C CA . LYS A 1 96 ? 24.796 11.650 -32.342 1.00 79.44 96 LYS A CA 1
ATOM 750 C C . LYS A 1 96 ? 26.024 10.972 -32.955 1.00 79.44 96 LYS A C 1
ATOM 752 O O . LYS A 1 96 ? 27.068 11.608 -33.076 1.00 79.44 96 LYS A O 1
ATOM 757 N N . LEU A 1 97 ? 25.909 9.705 -33.352 1.00 73.75 97 LEU A N 1
ATOM 758 C CA . LEU A 1 97 ? 26.983 8.972 -34.032 1.00 73.75 97 LEU A CA 1
ATOM 759 C C . LEU A 1 97 ? 27.319 9.597 -35.391 1.00 73.75 97 LEU A C 1
ATOM 761 O O . LEU A 1 97 ? 28.493 9.820 -35.676 1.00 73.75 97 LEU A O 1
ATOM 765 N N . SER A 1 98 ? 26.298 9.960 -36.173 1.00 82.44 98 SER A N 1
ATOM 766 C CA . SER A 1 98 ? 26.461 10.674 -37.444 1.00 82.44 98 SER A CA 1
ATOM 767 C C . SER A 1 98 ? 27.185 12.013 -37.253 1.00 82.44 98 SER A C 1
ATOM 769 O O . SER A 1 98 ? 28.210 12.251 -37.886 1.00 82.44 98 SER A O 1
ATOM 771 N N . GLN A 1 99 ? 26.759 12.845 -36.294 1.00 81.00 99 GLN A N 1
ATOM 772 C CA . GLN A 1 99 ? 27.436 14.115 -35.997 1.00 81.00 99 GLN A CA 1
ATOM 773 C C . GLN A 1 99 ? 28.910 13.932 -35.607 1.00 81.00 99 GLN A C 1
ATOM 775 O O . GLN A 1 99 ? 29.759 14.698 -36.060 1.00 81.00 99 GLN A O 1
ATOM 780 N N . ARG A 1 100 ? 29.241 12.908 -34.806 1.00 76.88 100 ARG A N 1
ATOM 781 C CA . ARG A 1 100 ? 30.640 12.603 -34.447 1.00 76.88 100 ARG A CA 1
ATOM 782 C C . ARG A 1 100 ? 31.462 12.164 -35.656 1.00 76.88 100 ARG A C 1
ATOM 784 O O . ARG A 1 100 ? 32.615 12.570 -35.775 1.00 76.88 100 ARG A O 1
ATOM 791 N N . TYR A 1 101 ? 30.879 11.353 -36.535 1.00 83.62 101 TYR A N 1
ATOM 792 C CA . TYR A 1 101 ? 31.533 10.921 -37.766 1.00 83.62 101 TYR A CA 1
ATOM 793 C C . TYR A 1 101 ? 31.863 12.119 -38.666 1.00 83.62 101 TYR A C 1
ATOM 795 O O . TYR A 1 101 ? 33.026 12.304 -39.025 1.00 83.62 101 TYR A O 1
ATOM 803 N N . TYR A 1 102 ? 30.885 12.991 -38.933 1.00 74.56 102 TYR A N 1
ATOM 804 C CA . TYR A 1 102 ? 31.096 14.199 -39.738 1.00 74.56 102 TYR A CA 1
ATOM 805 C C . TYR A 1 102 ? 32.106 15.166 -39.102 1.00 74.56 102 TYR A C 1
ATOM 807 O O . TYR A 1 102 ? 32.963 15.695 -39.808 1.00 74.56 102 TYR A O 1
ATOM 815 N N . ALA A 1 103 ? 32.079 15.354 -37.778 1.00 81.50 103 ALA A N 1
ATOM 816 C CA . ALA A 1 103 ? 33.047 16.207 -37.082 1.00 81.50 103 ALA A CA 1
ATOM 817 C C . ALA A 1 103 ? 34.491 15.678 -37.192 1.00 81.50 103 ALA A C 1
ATOM 819 O O . ALA A 1 103 ? 35.425 16.446 -37.445 1.00 81.50 103 ALA A O 1
ATOM 820 N N . ASN A 1 104 ? 34.685 14.363 -37.051 1.00 81.81 104 ASN A N 1
ATOM 821 C CA . ASN A 1 104 ? 35.999 13.739 -37.216 1.00 81.81 104 ASN A CA 1
ATOM 822 C C . ASN A 1 104 ? 36.494 13.807 -38.664 1.00 81.81 104 ASN A C 1
ATOM 824 O O . ASN A 1 104 ? 37.679 14.061 -38.890 1.00 81.81 104 ASN A O 1
ATOM 828 N N . LEU A 1 105 ? 35.603 13.602 -39.637 1.00 79.69 105 LEU A N 1
ATOM 829 C CA . LEU A 1 105 ? 35.940 13.683 -41.056 1.00 79.69 105 LEU A CA 1
ATOM 830 C C . LEU A 1 105 ? 36.389 15.101 -41.437 1.00 79.69 105 LEU A C 1
ATOM 832 O O . LEU A 1 105 ? 37.441 15.268 -42.050 1.00 79.69 105 LEU A O 1
ATOM 836 N N . LEU A 1 106 ? 35.651 16.117 -40.981 1.00 73.69 106 LEU A N 1
ATOM 837 C CA . LEU A 1 106 ? 35.974 17.523 -41.218 1.00 73.69 106 LEU A CA 1
ATOM 838 C C . LEU A 1 106 ? 37.316 17.917 -40.581 1.00 73.69 106 LEU A C 1
ATOM 840 O O . LEU A 1 106 ? 38.127 18.599 -41.200 1.00 73.69 106 LEU A O 1
ATOM 844 N N . THR A 1 107 ? 37.597 17.425 -39.370 1.00 74.25 107 THR A N 1
ATOM 845 C CA . THR A 1 107 ? 38.873 17.682 -38.679 1.00 74.25 107 THR A CA 1
ATOM 846 C C . THR A 1 107 ? 40.062 17.069 -39.426 1.00 74.25 107 THR A C 1
ATOM 848 O O . THR A 1 107 ? 41.117 17.695 -39.524 1.00 74.25 107 THR A O 1
ATOM 851 N N . ARG A 1 108 ? 39.905 15.860 -39.983 1.00 69.56 108 ARG A N 1
ATOM 852 C CA . ARG A 1 108 ? 40.949 15.213 -40.796 1.00 69.56 108 ARG A CA 1
ATOM 853 C C . ARG A 1 108 ? 41.178 15.937 -42.119 1.00 69.56 108 ARG A C 1
ATOM 855 O O . ARG A 1 108 ? 42.329 16.128 -42.492 1.00 69.56 108 ARG A O 1
ATOM 862 N N . HIS A 1 109 ? 40.106 16.354 -42.791 1.00 69.25 109 HIS A N 1
ATOM 863 C CA . HIS A 1 109 ? 40.207 17.073 -44.059 1.00 69.25 109 HIS A CA 1
ATOM 864 C C . HIS A 1 109 ? 40.887 18.436 -43.882 1.00 69.25 109 HIS A C 1
ATOM 866 O O . HIS A 1 109 ? 41.842 18.738 -44.589 1.00 69.25 109 HIS A O 1
ATOM 872 N N . ASN A 1 110 ? 40.494 19.193 -42.853 1.00 69.44 110 ASN A N 1
ATOM 873 C CA . ASN A 1 110 ? 41.148 20.455 -42.513 1.00 69.44 110 ASN A CA 1
ATOM 874 C C . ASN A 1 110 ? 42.632 20.238 -42.170 1.00 69.44 110 ASN A C 1
ATOM 876 O O . ASN A 1 110 ? 43.491 20.952 -42.672 1.00 69.44 110 ASN A O 1
ATOM 880 N N . ARG A 1 111 ? 42.972 19.218 -41.368 1.00 63.41 111 ARG A N 1
ATOM 881 C CA . ARG A 1 111 ? 44.375 18.917 -41.027 1.00 63.41 111 ARG A CA 1
ATOM 882 C C . ARG A 1 111 ? 45.222 18.554 -42.251 1.00 63.41 111 ARG A C 1
ATOM 884 O O . ARG A 1 111 ? 46.389 18.923 -42.278 1.00 63.41 111 ARG A O 1
ATOM 891 N N . ALA A 1 112 ? 44.655 17.851 -43.230 1.00 62.78 112 ALA A N 1
ATOM 892 C CA . ALA A 1 112 ? 45.343 17.544 -44.482 1.00 62.78 112 ALA A CA 1
ATOM 893 C C . ALA A 1 112 ? 45.593 18.814 -45.313 1.00 62.78 112 ALA A C 1
ATOM 895 O O . ALA A 1 112 ? 46.705 19.019 -45.776 1.00 62.78 112 ALA A O 1
ATOM 896 N N . GLN A 1 113 ? 44.610 19.714 -45.411 1.00 60.12 113 GLN A N 1
ATOM 897 C CA . GLN A 1 113 ? 44.747 20.971 -46.161 1.00 60.12 113 GLN A CA 1
ATOM 898 C C . GLN A 1 113 ? 45.761 21.955 -45.550 1.00 60.12 113 GLN A C 1
ATOM 900 O O . GLN A 1 113 ? 46.403 22.702 -46.281 1.00 60.12 113 GLN A O 1
ATOM 905 N N . PHE A 1 114 ? 45.937 21.960 -44.223 1.00 54.56 114 PHE A N 1
ATOM 906 C CA . PHE A 1 114 ? 46.922 22.823 -43.552 1.00 54.56 114 PHE A CA 1
ATOM 907 C C . PHE A 1 114 ? 48.320 22.192 -43.408 1.00 54.56 114 PHE A C 1
ATOM 909 O O . PHE A 1 114 ? 49.249 22.897 -43.018 1.00 54.56 114 PHE A O 1
ATOM 916 N N . ALA A 1 115 ? 48.495 20.898 -43.704 1.00 54.06 115 ALA A N 1
ATOM 917 C CA . ALA A 1 115 ? 49.807 20.243 -43.670 1.00 54.06 115 ALA A CA 1
ATOM 918 C C . ALA A 1 115 ? 50.710 20.675 -44.842 1.00 54.06 115 ALA A C 1
ATOM 920 O O . ALA A 1 115 ? 51.922 20.774 -44.667 1.00 54.06 115 ALA A O 1
ATOM 921 N N . ASP A 1 116 ? 50.116 21.021 -45.988 1.00 53.34 116 ASP A N 1
ATOM 922 C CA . ASP A 1 116 ? 50.837 21.456 -47.194 1.00 53.34 116 ASP A CA 1
ATOM 923 C C . ASP A 1 116 ? 51.203 22.956 -47.184 1.00 53.34 116 ASP A C 1
ATOM 925 O O . ASP A 1 116 ? 51.946 23.426 -48.042 1.00 53.34 116 ASP A O 1
ATOM 929 N N . ALA A 1 117 ? 50.713 23.723 -46.201 1.00 51.09 117 ALA A N 1
ATOM 930 C CA . ALA A 1 117 ? 50.898 25.177 -46.103 1.00 51.09 117 ALA A CA 1
ATOM 931 C C . ALA A 1 117 ? 52.031 25.610 -45.147 1.00 51.09 117 ALA A C 1
ATOM 933 O O . ALA A 1 117 ? 52.160 26.798 -44.841 1.00 51.09 117 ALA A O 1
ATOM 934 N N . ALA A 1 118 ? 52.840 24.675 -44.636 1.00 51.28 118 ALA A N 1
ATOM 935 C CA . ALA A 1 118 ? 53.989 25.014 -43.799 1.00 51.28 118 ALA A CA 1
ATOM 936 C C . ALA A 1 118 ? 55.128 25.583 -44.673 1.00 51.28 118 ALA A C 1
ATOM 938 O O . ALA A 1 118 ? 55.633 24.861 -45.536 1.00 51.28 118 ALA A O 1
ATOM 939 N N . PRO A 1 119 ? 55.568 26.845 -44.480 1.00 52.22 119 PRO A N 1
ATOM 940 C CA . PRO A 1 119 ? 56.729 27.352 -45.197 1.00 52.22 119 PRO A CA 1
ATOM 941 C C . PRO A 1 119 ? 57.968 26.580 -44.733 1.00 52.22 119 PRO A C 1
ATOM 943 O O . PRO A 1 119 ? 58.268 26.539 -43.538 1.00 52.22 119 PRO A O 1
ATOM 946 N N . LYS A 1 120 ? 58.672 25.945 -45.676 1.00 52.78 120 LYS A N 1
ATOM 947 C CA . LYS A 1 120 ? 59.995 25.370 -45.422 1.00 52.78 120 LYS A CA 1
ATOM 948 C C . LYS A 1 120 ? 60.946 26.528 -45.117 1.00 52.78 120 LYS A C 1
ATOM 950 O O . LYS A 1 120 ? 61.038 27.449 -45.922 1.00 52.78 120 LYS A O 1
ATOM 955 N N . THR A 1 121 ? 61.605 26.507 -43.964 1.00 57.03 121 THR A N 1
ATOM 956 C CA . THR A 1 121 ? 62.787 27.347 -43.741 1.00 57.03 121 THR A CA 1
ATOM 957 C C . THR A 1 121 ? 63.983 26.672 -44.416 1.00 57.03 121 THR A C 1
ATOM 959 O O . THR A 1 121 ? 64.058 25.439 -44.450 1.00 57.03 121 THR A O 1
ATOM 962 N N . ASP A 1 122 ? 64.885 27.467 -44.996 1.00 54.12 122 ASP A N 1
ATOM 963 C CA . ASP A 1 122 ? 66.000 27.011 -45.851 1.00 54.12 122 ASP A CA 1
ATOM 964 C C . ASP A 1 122 ? 67.058 26.156 -45.119 1.00 54.12 122 ASP A C 1
ATOM 966 O O . ASP A 1 122 ? 67.981 25.616 -45.720 1.00 54.12 122 ASP A O 1
ATOM 970 N N . ASP A 1 123 ? 66.885 25.964 -43.820 1.00 54.72 123 ASP A N 1
ATOM 971 C CA . ASP A 1 123 ? 67.771 25.256 -42.902 1.00 54.72 123 ASP A CA 1
ATOM 972 C C . ASP A 1 123 ? 67.217 23.876 -42.475 1.00 54.72 123 ASP A C 1
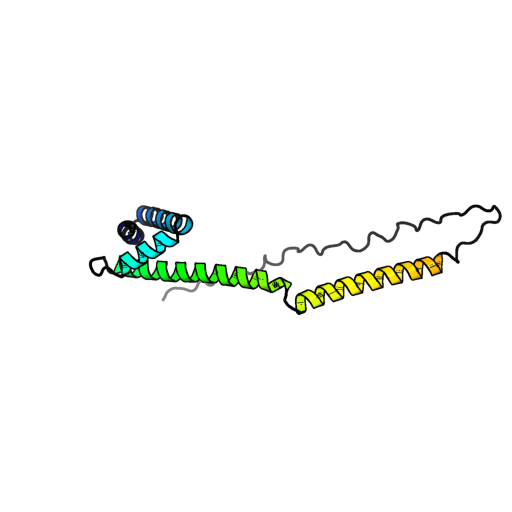ATOM 974 O O . ASP A 1 123 ? 67.750 23.216 -41.583 1.00 54.72 123 ASP A O 1
ATOM 978 N N . GLY A 1 124 ? 66.168 23.383 -43.146 1.00 54.16 124 GLY A N 1
ATOM 979 C CA . GLY A 1 124 ? 65.746 21.976 -43.073 1.00 54.16 124 GLY A CA 1
ATOM 980 C C . GLY A 1 124 ? 65.097 21.538 -41.752 1.00 54.16 124 GLY A C 1
ATOM 981 O O . GLY A 1 124 ? 64.866 20.344 -41.553 1.00 54.16 124 GLY A O 1
ATOM 982 N N . SER A 1 125 ? 64.760 22.471 -40.858 1.00 54.41 125 SER A N 1
ATOM 983 C CA . SER A 1 125 ? 64.067 22.178 -39.599 1.00 54.41 125 SER A CA 1
ATOM 984 C C . SER A 1 125 ? 62.578 22.555 -39.662 1.00 54.41 125 SER A C 1
ATOM 986 O O . SER A 1 125 ? 62.198 23.637 -40.102 1.00 54.41 125 SER A O 1
ATOM 988 N N . TYR A 1 126 ? 61.694 21.650 -39.225 1.00 47.59 126 TYR A N 1
ATOM 989 C CA . TYR A 1 126 ? 60.257 21.929 -39.131 1.00 47.59 126 TYR A CA 1
ATOM 990 C C . TYR A 1 126 ? 59.977 22.834 -37.924 1.00 47.59 126 TYR A C 1
ATOM 992 O O . TYR A 1 126 ? 59.960 22.366 -36.784 1.00 47.59 126 TYR A O 1
ATOM 1000 N N . SER A 1 127 ? 59.696 24.119 -38.151 1.00 46.31 127 SER A N 1
ATOM 1001 C CA . SER A 1 127 ? 59.189 24.988 -37.085 1.00 46.31 127 SER A CA 1
ATOM 1002 C C . SER A 1 127 ? 57.700 24.715 -36.852 1.00 46.31 127 SER A C 1
ATOM 1004 O O . SER A 1 127 ? 56.829 25.123 -37.626 1.00 46.31 127 SER A O 1
ATOM 1006 N N . VAL A 1 128 ? 57.388 23.992 -35.775 1.00 49.53 128 VAL A N 1
ATOM 1007 C CA . VAL A 1 128 ? 56.012 23.800 -35.308 1.00 49.53 128 VAL A CA 1
ATOM 1008 C C . VAL A 1 128 ? 55.492 25.145 -34.795 1.00 49.53 128 VAL A C 1
ATOM 1010 O O . VAL A 1 128 ? 55.715 25.507 -33.641 1.00 49.53 128 VAL A O 1
ATOM 1013 N N . ARG A 1 129 ? 54.755 25.895 -35.626 1.00 45.72 129 ARG A N 1
ATOM 1014 C CA . ARG A 1 129 ? 53.896 26.974 -35.118 1.00 45.72 129 ARG A CA 1
ATOM 1015 C C . ARG A 1 129 ? 52.803 26.340 -34.261 1.00 45.72 129 ARG A C 1
ATOM 1017 O O . ARG A 1 129 ? 51.813 25.828 -34.780 1.00 45.72 129 ARG A O 1
ATOM 1024 N N . GLN A 1 130 ? 52.988 26.361 -32.942 1.00 44.69 130 GLN A N 1
ATOM 1025 C CA . GLN A 1 130 ? 51.905 26.049 -32.018 1.00 44.69 130 GLN A CA 1
ATOM 1026 C C . GLN A 1 130 ? 50.774 27.066 -32.238 1.00 44.69 130 GLN A C 1
ATOM 1028 O O . GLN A 1 130 ? 51.037 28.272 -32.233 1.00 44.69 130 GLN A O 1
ATOM 1033 N N . PRO A 1 131 ? 49.523 26.623 -32.442 1.00 41.91 131 PRO A N 1
ATOM 1034 C CA . PRO A 1 131 ? 48.400 27.541 -32.501 1.00 41.91 131 PRO A CA 1
ATOM 1035 C C . PRO A 1 131 ? 48.277 28.236 -31.144 1.00 41.91 131 PRO A C 1
ATOM 1037 O O . PRO A 1 131 ? 48.174 27.587 -30.101 1.00 41.91 131 PRO A O 1
ATOM 1040 N N . SER A 1 132 ? 48.316 29.565 -31.164 1.00 43.12 132 SER A N 1
ATOM 1041 C CA . SER A 1 132 ? 48.128 30.415 -29.996 1.00 43.12 132 SER A CA 1
ATOM 1042 C C . SER A 1 132 ? 46.838 30.023 -29.269 1.00 43.12 132 SER A C 1
ATOM 1044 O O . SER A 1 132 ? 45.744 30.038 -29.833 1.00 43.12 132 SER A O 1
ATOM 1046 N N . GLN A 1 133 ? 46.960 29.669 -27.987 1.00 46.25 133 GLN A N 1
ATOM 1047 C CA . GLN A 1 133 ? 45.851 29.271 -27.109 1.00 46.25 133 GLN A CA 1
ATOM 1048 C C . GLN A 1 133 ? 44.895 30.436 -26.755 1.00 46.25 133 GLN A C 1
ATOM 1050 O O . GLN A 1 133 ? 44.281 30.446 -25.691 1.00 46.25 133 GLN A O 1
ATOM 1055 N N . SER A 1 134 ? 44.737 31.449 -27.608 1.00 44.19 134 SER A N 1
ATOM 1056 C CA . SER A 1 134 ? 44.010 32.677 -27.262 1.00 44.19 134 SER A CA 1
ATOM 1057 C C . SER A 1 134 ? 42.496 32.634 -27.519 1.00 44.19 134 SER A C 1
ATOM 1059 O O . SER A 1 134 ? 41.802 33.579 -27.153 1.00 44.19 134 SER A O 1
ATOM 1061 N N . HIS A 1 135 ? 41.929 31.543 -28.053 1.00 41.66 135 HIS A N 1
ATOM 1062 C CA . HIS A 1 135 ? 40.482 31.478 -28.340 1.00 41.66 135 HIS A CA 1
ATOM 1063 C C . HIS A 1 135 ? 39.693 30.318 -27.713 1.00 41.66 135 HIS A C 1
ATOM 1065 O O . HIS A 1 135 ? 38.508 30.159 -28.004 1.00 41.66 135 HIS A O 1
ATOM 1071 N N . ALA A 1 136 ? 40.268 29.563 -26.773 1.00 44.19 136 ALA A N 1
ATOM 1072 C CA . ALA A 1 136 ? 39.548 28.459 -26.126 1.00 44.19 136 ALA A CA 1
ATOM 1073 C C . ALA A 1 136 ? 38.629 28.871 -24.952 1.00 44.19 136 ALA A C 1
ATOM 1075 O O . ALA A 1 136 ? 37.918 28.017 -24.428 1.00 44.19 136 ALA A O 1
ATOM 1076 N N . ASN A 1 137 ? 38.589 30.149 -24.539 1.00 44.50 137 ASN A N 1
ATOM 1077 C CA . ASN A 1 137 ? 37.915 30.536 -23.287 1.00 44.50 137 ASN A CA 1
ATOM 1078 C C . ASN A 1 137 ? 36.626 31.368 -23.427 1.00 44.50 137 ASN A C 1
ATOM 1080 O O . ASN A 1 137 ? 36.173 31.998 -22.473 1.00 44.50 137 ASN A O 1
ATOM 1084 N N . ARG A 1 138 ? 35.974 31.362 -24.598 1.00 44.53 138 ARG A N 1
ATOM 1085 C CA . ARG A 1 138 ? 34.715 32.101 -24.813 1.00 44.53 138 ARG A CA 1
ATOM 1086 C C . ARG A 1 138 ? 33.558 31.175 -25.178 1.00 44.53 138 ARG A C 1
ATOM 1088 O O . ARG A 1 138 ? 33.048 31.263 -26.285 1.00 44.53 138 ARG A O 1
ATOM 1095 N N . LYS A 1 139 ? 33.158 30.290 -24.252 1.00 48.50 139 LYS A N 1
ATOM 1096 C CA . LYS A 1 139 ? 31.774 29.770 -24.073 1.00 48.50 139 LYS A CA 1
ATOM 1097 C C . LYS A 1 139 ? 31.729 28.628 -23.044 1.00 48.50 139 LYS A C 1
ATOM 1099 O O . LYS A 1 139 ? 31.396 27.488 -23.342 1.00 48.50 139 LYS A O 1
ATOM 1104 N N . ARG A 1 140 ? 32.010 28.960 -21.785 1.00 46.34 140 ARG A N 1
ATOM 1105 C CA . ARG A 1 140 ? 31.431 28.264 -20.623 1.00 46.34 140 ARG A CA 1
ATOM 1106 C C . ARG A 1 140 ? 30.892 29.286 -19.624 1.00 46.34 140 ARG A C 1
ATOM 1108 O O . ARG A 1 140 ? 31.173 29.220 -18.440 1.00 46.34 140 ARG A O 1
ATOM 1115 N N . ARG A 1 141 ? 30.105 30.251 -20.105 1.00 40.59 141 ARG A N 1
ATOM 1116 C CA . ARG A 1 141 ? 29.152 30.939 -19.231 1.00 40.59 141 ARG A CA 1
ATOM 1117 C C . ARG A 1 141 ? 27.850 30.153 -19.300 1.00 40.59 141 ARG A C 1
ATOM 1119 O O . ARG A 1 141 ? 27.093 30.286 -20.258 1.00 40.59 141 ARG A O 1
ATOM 1126 N N . ARG A 1 142 ? 27.647 29.270 -18.316 1.00 46.81 142 ARG A N 1
ATOM 1127 C CA . ARG A 1 142 ? 26.292 28.900 -17.891 1.00 46.81 142 ARG A CA 1
ATOM 1128 C C . ARG A 1 142 ? 25.549 30.217 -17.620 1.00 46.81 142 ARG A C 1
ATOM 1130 O O . ARG A 1 142 ? 26.151 31.080 -16.982 1.00 46.81 142 ARG A O 1
ATOM 1137 N N . PRO A 1 143 ? 24.301 30.408 -18.066 1.00 41.50 143 PRO A N 1
ATOM 1138 C CA . PRO A 1 143 ? 23.467 31.400 -17.417 1.00 41.50 143 PRO A CA 1
ATOM 1139 C C . PRO A 1 143 ? 23.266 30.916 -15.978 1.00 41.50 143 PRO A C 1
ATOM 1141 O O . PRO A 1 143 ? 22.706 29.843 -15.747 1.00 41.50 143 PRO A O 1
ATOM 1144 N N . GLU A 1 144 ? 23.824 31.660 -15.026 1.00 41.84 144 GLU A N 1
ATOM 1145 C CA . GLU A 1 144 ? 23.400 31.592 -13.635 1.00 41.84 144 GLU A CA 1
ATOM 1146 C C . GLU A 1 144 ? 21.893 31.833 -13.632 1.00 41.84 144 GLU A C 1
ATOM 1148 O O . GLU A 1 144 ? 21.409 32.854 -14.123 1.00 41.84 144 GLU A O 1
ATOM 1153 N N . ALA A 1 145 ? 21.146 30.838 -13.163 1.00 46.00 145 ALA A N 1
ATOM 1154 C CA . ALA A 1 145 ? 19.746 30.997 -12.835 1.00 46.00 145 ALA A CA 1
ATOM 1155 C C . ALA A 1 145 ? 19.684 31.874 -11.583 1.00 46.00 145 ALA A C 1
ATOM 1157 O O . ALA A 1 145 ? 19.608 31.372 -10.466 1.00 46.00 145 ALA A O 1
ATOM 1158 N N . SER A 1 146 ? 19.800 33.184 -11.780 1.00 47.12 146 SER A N 1
ATOM 1159 C CA . SER A 1 146 ? 19.440 34.166 -10.778 1.00 47.12 146 SER A CA 1
ATOM 1160 C C . SER A 1 146 ? 17.925 34.150 -10.618 1.00 47.12 146 SER A C 1
ATOM 1162 O O . SER A 1 146 ? 17.164 34.355 -11.568 1.00 47.12 146 SER A O 1
ATOM 1164 N N . ASP A 1 147 ? 17.525 33.816 -9.395 1.00 50.72 147 ASP A N 1
ATOM 1165 C CA . ASP A 1 147 ? 16.347 34.300 -8.692 1.00 50.72 147 ASP A CA 1
ATOM 1166 C C . ASP A 1 147 ? 15.345 35.083 -9.541 1.00 50.72 147 ASP A C 1
ATOM 1168 O O . ASP A 1 147 ? 15.410 36.300 -9.709 1.00 50.72 147 ASP A O 1
ATOM 1172 N N . ARG A 1 148 ? 14.340 34.359 -10.029 1.00 49.44 148 ARG A N 1
ATOM 1173 C CA . ARG A 1 148 ? 13.047 34.932 -10.401 1.00 49.44 148 ARG A CA 1
ATOM 1174 C C . ARG A 1 148 ? 11.929 34.090 -9.814 1.00 49.44 148 ARG A C 1
ATOM 1176 O O . ARG A 1 148 ? 11.185 33.430 -10.540 1.00 49.44 148 ARG A O 1
ATOM 1183 N N . ARG A 1 149 ? 11.796 34.117 -8.484 1.00 42.44 149 ARG A N 1
ATOM 1184 C CA . ARG A 1 149 ? 10.495 33.872 -7.838 1.00 42.44 149 ARG A CA 1
ATOM 1185 C C . ARG A 1 149 ? 10.330 34.488 -6.446 1.00 42.44 149 ARG A C 1
ATOM 1187 O O . ARG A 1 149 ? 9.532 33.998 -5.660 1.00 42.44 149 ARG A O 1
ATOM 1194 N N . SER A 1 150 ? 10.995 35.605 -6.184 1.00 49.81 150 SER A N 1
ATOM 1195 C CA . SER A 1 150 ? 10.688 36.530 -5.089 1.00 49.81 150 SER A CA 1
ATOM 1196 C C . SER A 1 150 ? 9.877 37.720 -5.617 1.00 49.81 150 SER A C 1
ATOM 1198 O O . SER A 1 150 ? 10.270 38.860 -5.468 1.00 49.81 150 SER A O 1
ATOM 1200 N N . GLU A 1 151 ? 8.745 37.465 -6.283 1.00 47.59 151 GLU A N 1
ATOM 1201 C CA . GLU A 1 151 ? 7.775 38.529 -6.591 1.00 47.59 151 GLU A CA 1
ATOM 1202 C C . GLU A 1 151 ? 6.389 37.947 -6.920 1.00 47.59 151 GLU A C 1
ATOM 1204 O O . GLU A 1 151 ? 5.827 38.101 -8.006 1.00 47.59 151 GLU A O 1
ATOM 1209 N N . ARG A 1 152 ? 5.800 37.235 -5.957 1.00 40.97 152 ARG A N 1
ATOM 1210 C CA . ARG A 1 152 ? 4.338 37.203 -5.841 1.00 40.97 152 ARG A CA 1
ATOM 1211 C C . ARG A 1 152 ? 3.964 37.949 -4.577 1.00 40.97 152 ARG A C 1
ATOM 1213 O O . ARG A 1 152 ? 3.915 37.398 -3.488 1.00 40.97 152 ARG A O 1
ATOM 1220 N N . ARG A 1 153 ? 3.802 39.249 -4.815 1.00 48.47 153 ARG A N 1
ATOM 1221 C CA . ARG A 1 153 ? 3.132 40.255 -4.006 1.00 48.47 153 ARG A CA 1
ATOM 1222 C C . ARG A 1 153 ? 2.063 39.657 -3.093 1.00 48.47 153 ARG A C 1
ATOM 1224 O O . ARG A 1 153 ? 1.137 39.001 -3.568 1.00 48.47 153 ARG A O 1
ATOM 1231 N N . ASN A 1 154 ? 2.206 39.998 -1.815 1.00 40.28 154 ASN A N 1
ATOM 1232 C CA . ASN A 1 154 ? 1.109 40.343 -0.922 1.00 40.28 154 ASN A CA 1
ATOM 1233 C C . ASN A 1 154 ? -0.039 40.978 -1.711 1.00 40.28 154 ASN A C 1
ATOM 1235 O O . ASN A 1 154 ? 0.133 42.031 -2.329 1.00 40.28 154 ASN A O 1
ATOM 1239 N N . VAL A 1 155 ? -1.203 40.346 -1.656 1.00 49.47 155 VAL A N 1
ATOM 1240 C CA . VAL A 1 155 ? -2.473 41.046 -1.793 1.00 49.47 155 VAL A CA 1
ATOM 1241 C C . VAL A 1 155 ? -3.239 40.715 -0.529 1.00 49.47 155 VAL A C 1
ATOM 1243 O O . VAL A 1 155 ? -3.837 39.649 -0.402 1.00 49.47 155 VAL A O 1
ATOM 1246 N N . ASP A 1 156 ? -3.144 41.640 0.418 1.00 45.50 156 ASP A N 1
ATOM 1247 C CA . ASP A 1 156 ? -4.134 41.815 1.461 1.00 45.50 156 ASP A CA 1
ATOM 1248 C C . ASP A 1 156 ? -5.513 41.965 0.815 1.00 45.50 156 ASP A C 1
ATOM 1250 O O . ASP A 1 156 ? -5.725 42.834 -0.032 1.00 45.50 156 ASP A O 1
ATOM 1254 N N . TYR A 1 157 ? -6.471 41.164 1.269 1.00 44.62 157 TYR A N 1
ATOM 1255 C CA . TYR A 1 157 ? -7.853 41.612 1.352 1.00 44.62 157 TYR A CA 1
ATOM 1256 C C . TYR A 1 157 ? -8.417 41.179 2.703 1.00 44.62 157 TYR A C 1
ATOM 1258 O O . TYR A 1 157 ? -8.986 40.104 2.869 1.00 44.62 157 TYR A O 1
ATOM 1266 N N . ARG A 1 158 ? -8.267 42.077 3.682 1.00 44.81 158 ARG A N 1
ATOM 1267 C CA . ARG A 1 158 ? -9.303 42.290 4.691 1.00 44.81 158 ARG A CA 1
ATOM 1268 C C . ARG A 1 158 ? -10.584 42.718 3.968 1.00 44.81 158 ARG A C 1
ATOM 1270 O O . ARG A 1 158 ? -10.604 43.776 3.346 1.00 44.81 158 ARG A O 1
ATOM 1277 N N . ARG A 1 159 ? -11.644 41.929 4.105 1.00 44.28 159 ARG A N 1
ATOM 1278 C CA . ARG A 1 159 ? -13.047 42.371 4.193 1.00 44.28 159 ARG A CA 1
ATOM 1279 C C . ARG A 1 159 ? -13.773 41.260 4.952 1.00 44.28 159 ARG A C 1
ATOM 1281 O O . ARG A 1 159 ? -13.829 40.145 4.458 1.00 44.28 159 ARG A O 1
ATOM 1288 N N . SER A 1 160 ? -13.971 41.433 6.253 1.00 44.22 160 SER A N 1
ATOM 1289 C CA . SER A 1 160 ? -15.075 42.183 6.871 1.00 44.22 160 SER A CA 1
ATOM 1290 C C . SER A 1 160 ? -16.304 41.302 7.019 1.00 44.22 160 SER A C 1
ATOM 1292 O O . SER A 1 160 ? -16.848 40.811 6.034 1.00 44.22 160 SER A O 1
ATOM 1294 N N . ASP A 1 161 ? -16.675 41.161 8.283 1.00 42.03 161 ASP A N 1
ATOM 1295 C CA . ASP A 1 161 ? -17.912 40.625 8.821 1.00 42.03 161 ASP A CA 1
ATOM 1296 C C . ASP A 1 161 ? -19.161 41.122 8.080 1.00 42.03 161 ASP A C 1
ATOM 1298 O O . ASP A 1 161 ? -19.266 42.308 7.744 1.00 42.03 161 ASP A O 1
ATOM 1302 N N . ALA A 1 162 ? -20.108 40.202 7.896 1.00 49.47 162 ALA A N 1
ATOM 1303 C CA . ALA A 1 162 ? -21.554 40.412 7.926 1.00 49.47 162 ALA A CA 1
ATOM 1304 C C . ALA A 1 162 ? -22.229 39.055 8.173 1.00 49.47 162 ALA A C 1
ATOM 1306 O O . ALA A 1 162 ? -21.888 38.098 7.438 1.00 49.47 162 ALA A O 1
#

Sequence (162 aa):
MAMEITQFLVAAQSDDARVRNGAEGSLIQFQDHHLPHFLLSLSFALANDDKPVESRQLAGLLLKNSLAKAIDTVIKSQIKDLLPHLPWKQGILRRKLSQRYYANLLTRHNRAQFADAAPKTDDGSYSVRQPSQSHANRKRRRPEASDRRSERRNVDYRRSDA

Foldseek 3Di:
DADPLLVLLVQCVDPDPVSNVVSVVVLVVCCVPPVVSSLVNLVVQLVDPPGDPSSNVSSVVVNVVSVVVVVVVVVVVVCVVCVCVDVVVVVVVVVVVVVVVVVVVVVVVVVVVVVVVQDDDPVRDRDPPDPPPPPPPPDPDDPDPPDDPPDPDDDDDDDDDD

pLDDT: mean 73.43, std 18.67, range [40.28, 95.12]

Radius of gyration: 34.71 Å; chains: 1; bounding box: 89×61×67 Å

Organism: NCBI:txid586526

InterPro domains:
  IPR001494 Importin-beta, N-terminal domain [PF03810] (23-83)
  IPR001494 Importin-beta, N-terminal domain [PS50166] (23-69)
  IPR011989 Armadillo-like helical [G3DSA:1.25.10.10] (1-92)
  IPR016024 Armadillo-type fold [SSF48371] (3-84)

Secondary structure (DSSP, 8-state):
-----HHHHHHTT-SSHHHHHHHHHHHHHHHHHHHHHHHHHHHHHHH-TTS-HHHHHHHHHHHHHHHHHHHHHHHHHHHHHHGGG-HHHHHHHHHHHHHHHHHHHHHHHHHHHHHTTPPPPTTS-----PPPS-STTSS----------S------------